Protein AF-D4L163-F1 (afdb_monomer_lite)

pLDDT: mean 74.58, std 14.69, range [36.81, 88.44]

Structure (mmCIF, N/CA/C/O backbone):
data_AF-D4L163-F1
#
_entry.id   AF-D4L163-F1
#
loop_
_atom_site.group_PDB
_atom_site.id
_atom_site.type_symbol
_atom_site.label_atom_id
_atom_site.label_alt_id
_atom_site.label_comp_id
_atom_site.label_asym_id
_atom_site.label_entity_id
_atom_site.label_seq_id
_atom_site.pdbx_PDB_ins_code
_atom_site.Cartn_x
_atom_site.Cartn_y
_atom_site.Cartn_z
_atom_site.occupancy
_atom_site.B_iso_or_equiv
_atom_site.auth_seq_id
_atom_site.auth_comp_id
_atom_site.auth_asym_id
_atom_site.auth_atom_id
_atom_site.pdbx_PDB_model_num
ATOM 1 N N . MET A 1 1 ? 13.164 -7.441 33.129 1.00 38.38 1 MET A N 1
ATOM 2 C CA . MET A 1 1 ? 13.604 -7.093 31.763 1.00 38.38 1 MET A CA 1
ATOM 3 C C . MET A 1 1 ? 12.407 -6.490 31.039 1.00 38.38 1 MET A C 1
ATOM 5 O O . MET A 1 1 ? 11.683 -7.203 30.362 1.00 38.38 1 MET A O 1
ATOM 9 N N . SER A 1 2 ? 12.108 -5.217 31.308 1.00 36.81 2 SER A N 1
ATOM 10 C CA . SER A 1 2 ? 10.910 -4.552 30.781 1.00 36.81 2 SER A CA 1
ATOM 11 C C . SER A 1 2 ? 11.230 -3.980 29.405 1.00 36.81 2 SER A C 1
ATOM 13 O O . SER A 1 2 ? 12.078 -3.099 29.283 1.00 36.81 2 SER A O 1
ATOM 15 N N . LEU A 1 3 ? 10.593 -4.530 28.374 1.00 48.06 3 LEU A N 1
ATOM 16 C CA . LEU A 1 3 ? 10.730 -4.097 26.990 1.00 48.06 3 LEU A CA 1
ATOM 17 C C . LEU A 1 3 ? 10.156 -2.671 26.849 1.00 48.06 3 LEU A C 1
ATOM 19 O O . LEU A 1 3 ? 8.947 -2.473 26.852 1.00 48.06 3 LEU A O 1
ATOM 23 N N . THR A 1 4 ? 11.057 -1.687 26.795 1.00 44.22 4 THR A N 1
ATOM 24 C CA . THR A 1 4 ? 10.924 -0.419 26.053 1.00 44.22 4 THR A CA 1
ATOM 25 C C . THR A 1 4 ? 9.634 0.392 26.276 1.00 44.22 4 THR A C 1
ATOM 27 O O . THR A 1 4 ? 8.705 0.373 25.472 1.00 44.22 4 THR A O 1
ATOM 30 N N . GLY A 1 5 ? 9.621 1.206 27.336 1.00 47.06 5 GLY A N 1
ATOM 31 C CA . GLY A 1 5 ? 8.566 2.174 27.678 1.00 47.06 5 GLY A CA 1
ATOM 32 C C . GLY A 1 5 ? 8.542 3.463 26.842 1.00 47.06 5 GLY A C 1
AT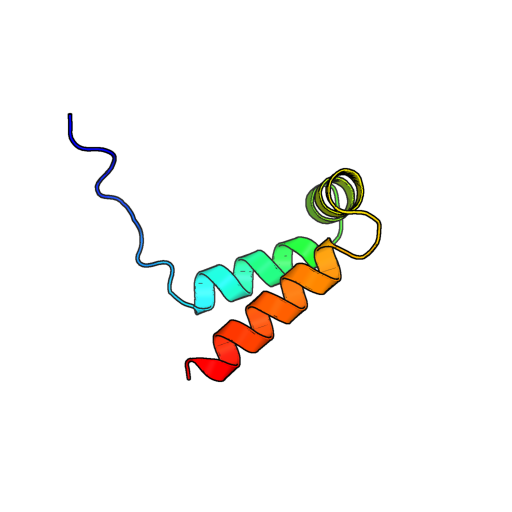OM 33 O O . GLY A 1 5 ? 8.273 4.528 27.383 1.00 47.06 5 GLY A O 1
ATOM 34 N N . HIS A 1 6 ? 8.804 3.378 25.536 1.00 54.34 6 HIS A N 1
ATOM 35 C CA . HIS A 1 6 ? 8.577 4.477 24.589 1.00 54.34 6 HIS A CA 1
ATOM 36 C C . HIS A 1 6 ? 7.728 3.994 23.414 1.00 54.34 6 HIS A C 1
ATOM 38 O O . HIS A 1 6 ? 8.034 4.249 22.252 1.00 54.34 6 HIS A O 1
ATOM 44 N N . PHE A 1 7 ? 6.624 3.308 23.710 1.00 51.28 7 PHE A N 1
ATOM 45 C CA . PHE A 1 7 ? 5.495 3.359 22.794 1.00 51.28 7 PHE A CA 1
ATOM 46 C C . PHE A 1 7 ? 5.004 4.804 22.840 1.00 51.28 7 PHE A C 1
ATOM 48 O O . PHE A 1 7 ? 4.195 5.164 23.694 1.00 51.28 7 PHE A O 1
ATOM 55 N N . TYR A 1 8 ? 5.530 5.661 21.958 1.00 47.47 8 TYR A N 1
ATOM 56 C CA . TYR A 1 8 ? 4.756 6.824 21.544 1.00 47.47 8 TYR A CA 1
ATOM 57 C C . TYR A 1 8 ? 3.375 6.266 21.244 1.00 47.47 8 TYR A C 1
ATOM 59 O O . TYR A 1 8 ? 3.273 5.308 20.473 1.00 47.47 8 TYR A O 1
ATOM 67 N N . THR A 1 9 ? 2.339 6.778 21.911 1.00 51.97 9 THR A N 1
ATOM 68 C CA . THR A 1 9 ? 0.974 6.495 21.491 1.00 51.97 9 THR A CA 1
ATOM 69 C C . THR A 1 9 ? 0.971 6.820 20.014 1.00 51.97 9 THR A C 1
ATOM 71 O O . THR A 1 9 ? 1.147 7.985 19.643 1.00 51.97 9 THR A O 1
ATOM 74 N N . CYS A 1 10 ? 0.942 5.773 19.183 1.00 54.59 10 CYS A N 1
ATOM 75 C CA . CYS A 1 10 ? 0.962 5.901 17.741 1.00 54.59 10 CYS A CA 1
ATOM 76 C C . CYS A 1 10 ? -0.382 6.528 17.426 1.00 54.59 10 CYS A C 1
ATOM 78 O O . CYS A 1 10 ? -1.387 5.848 17.250 1.00 54.59 10 CYS A O 1
ATOM 80 N N . SER A 1 11 ? -0.416 7.851 17.565 1.00 66.44 11 SER A N 1
ATOM 81 C CA . S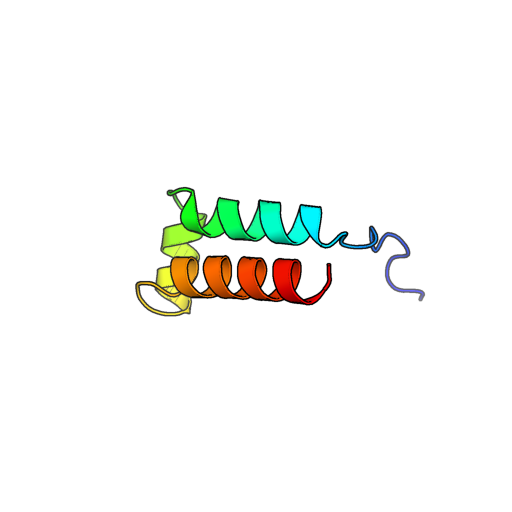ER A 1 11 ? -1.600 8.646 17.364 1.00 66.44 11 SER A CA 1
ATOM 82 C C . SER A 1 11 ? -1.973 8.379 15.931 1.00 66.44 11 SER A C 1
ATOM 84 O O . SER A 1 11 ? -1.091 8.305 15.072 1.00 66.44 11 SER A O 1
ATOM 86 N N . ASP A 1 12 ? -3.257 8.244 15.658 1.00 68.94 12 ASP A N 1
ATOM 87 C CA . ASP A 1 12 ? -3.731 7.779 14.362 1.00 68.94 12 ASP A CA 1
ATOM 88 C C . ASP A 1 12 ? -3.180 8.696 13.224 1.00 68.94 12 ASP A C 1
ATOM 90 O O . ASP A 1 12 ? -2.962 8.263 12.096 1.00 68.94 12 ASP A O 1
ATOM 94 N N . LYS A 1 13 ? -2.800 9.943 13.564 1.00 69.44 13 LYS A N 1
ATOM 95 C CA . LYS A 1 13 ? -2.044 10.901 12.733 1.00 69.44 13 LYS A CA 1
ATOM 96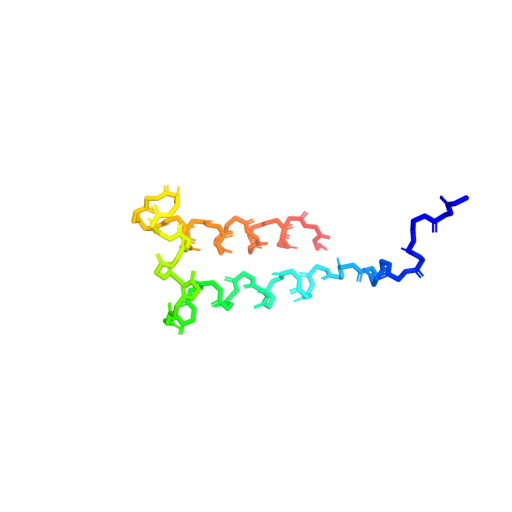 C C . LYS A 1 13 ? -0.636 10.446 12.306 1.00 69.44 13 LYS A C 1
ATOM 98 O O . LYS A 1 13 ? -0.267 10.671 11.158 1.00 69.44 13 LYS A O 1
ATOM 103 N N . ILE A 1 14 ? 0.159 9.858 13.206 1.00 77.44 14 ILE A N 1
ATOM 104 C CA . ILE A 1 14 ? 1.505 9.332 12.909 1.00 77.44 14 ILE A CA 1
ATOM 105 C C . ILE A 1 14 ? 1.385 8.136 11.963 1.00 77.44 14 ILE A C 1
ATOM 107 O O . ILE A 1 14 ? 2.124 8.057 10.985 1.00 77.44 14 ILE A O 1
ATOM 111 N N . LEU A 1 15 ? 0.406 7.258 12.207 1.00 77.38 15 LEU A N 1
ATOM 112 C CA . LEU A 1 15 ? 0.123 6.122 11.332 1.00 77.38 15 LEU A CA 1
ATOM 113 C C . LEU A 1 15 ? -0.291 6.595 9.928 1.00 77.38 15 LEU A C 1
ATOM 115 O O . LEU A 1 15 ? 0.274 6.136 8.942 1.00 77.38 15 LEU A O 1
ATOM 119 N N . CYS A 1 16 ? -1.199 7.572 9.833 1.00 78.62 16 CYS A N 1
ATOM 120 C CA . CYS A 1 16 ? -1.609 8.191 8.567 1.00 78.62 16 CYS A CA 1
ATOM 121 C C . CYS A 1 16 ? -0.427 8.840 7.815 1.00 78.62 16 CYS A C 1
ATOM 123 O O . CYS A 1 16 ? -0.294 8.683 6.600 1.00 78.62 16 CYS A O 1
ATOM 125 N N . GLY A 1 17 ? 0.477 9.514 8.535 1.00 80.06 17 GLY A N 1
ATOM 126 C CA . GLY A 1 17 ? 1.708 10.069 7.966 1.00 80.06 17 GLY A CA 1
ATOM 127 C C . GLY A 1 17 ? 2.645 8.998 7.397 1.00 80.06 17 GLY A C 1
ATOM 128 O O . GLY A 1 17 ? 3.136 9.148 6.280 1.00 80.06 17 GLY A O 1
ATOM 129 N N . LEU A 1 18 ? 2.834 7.891 8.123 1.00 80.81 18 LEU A N 1
ATOM 130 C CA . LEU A 1 18 ? 3.625 6.741 7.669 1.00 80.81 18 LEU A CA 1
ATOM 131 C C . LEU A 1 18 ? 2.999 6.064 6.442 1.00 80.81 18 LEU A C 1
ATOM 133 O O . LEU A 1 18 ? 3.698 5.793 5.471 1.00 80.81 18 LEU A O 1
ATOM 137 N N . GLY A 1 19 ? 1.678 5.871 6.439 1.00 81.50 19 GLY A N 1
ATOM 138 C CA . GLY A 1 19 ? 0.953 5.312 5.296 1.00 81.50 19 GLY A CA 1
ATOM 139 C C . GLY A 1 19 ? 1.099 6.156 4.028 1.00 81.50 19 GLY A C 1
ATOM 140 O O . GLY A 1 19 ? 1.249 5.611 2.936 1.00 81.50 19 GLY A O 1
ATOM 141 N N . ARG A 1 20 ? 1.125 7.490 4.145 1.00 79.88 20 ARG A N 1
ATOM 142 C CA . ARG A 1 20 ? 1.434 8.384 3.013 1.00 79.88 20 ARG A CA 1
ATOM 143 C C . ARG A 1 20 ? 2.881 8.281 2.546 1.00 79.88 20 ARG A C 1
ATOM 145 O O . ARG A 1 20 ? 3.138 8.441 1.360 1.00 79.88 20 ARG A O 1
ATOM 152 N N . MET A 1 21 ? 3.813 8.005 3.451 1.00 82.06 21 MET A N 1
ATOM 153 C CA . MET A 1 21 ? 5.221 7.824 3.105 1.00 82.06 21 MET A CA 1
ATOM 154 C C . MET A 1 21 ? 5.448 6.539 2.294 1.00 82.06 21 MET A C 1
ATOM 156 O O . MET A 1 21 ? 6.290 6.533 1.404 1.00 82.06 21 MET A O 1
ATOM 160 N N . TYR A 1 22 ? 4.647 5.491 2.519 1.00 81.44 22 TYR A N 1
ATOM 16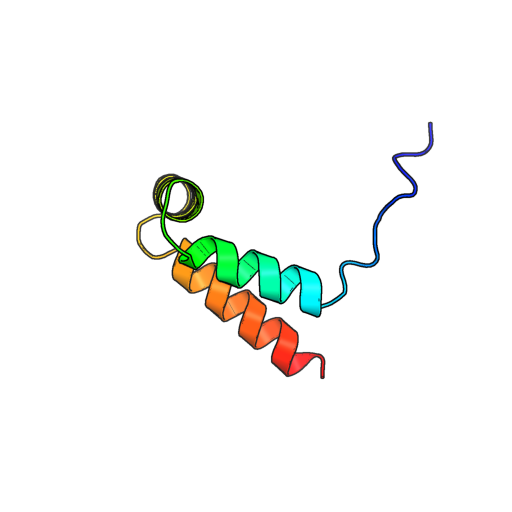1 C CA . TYR A 1 22 ? 4.703 4.252 1.730 1.00 81.44 22 TYR A CA 1
ATOM 162 C C . TYR A 1 22 ? 4.334 4.444 0.259 1.00 81.44 22 TYR A C 1
ATOM 164 O O . TYR A 1 22 ? 4.852 3.726 -0.585 1.00 81.44 22 TYR A O 1
ATOM 172 N N . VAL A 1 23 ? 3.497 5.432 -0.062 1.00 81.06 23 VAL A N 1
ATOM 173 C CA . VAL A 1 23 ? 3.122 5.799 -1.444 1.00 81.06 23 VAL A CA 1
ATOM 174 C C . VAL A 1 23 ? 3.835 7.053 -1.943 1.00 81.06 23 VAL A C 1
ATOM 176 O O . VAL A 1 23 ? 3.550 7.535 -3.035 1.00 81.06 23 VAL A O 1
ATOM 179 N N . GLY A 1 24 ? 4.747 7.610 -1.143 1.00 77.12 24 GLY A N 1
ATOM 180 C CA . GLY A 1 24 ? 5.462 8.846 -1.459 1.00 77.12 24 GLY A CA 1
ATOM 181 C C . GLY A 1 24 ? 6.478 8.708 -2.596 1.00 77.12 24 GLY A C 1
ATOM 182 O O . GLY A 1 24 ? 7.004 9.723 -3.048 1.00 77.12 24 GLY A O 1
ATOM 183 N N . GLY A 1 25 ? 6.725 7.483 -3.069 1.00 71.94 25 GLY A N 1
ATOM 184 C CA . GLY A 1 25 ? 7.726 7.167 -4.079 1.00 71.94 25 GLY A CA 1
ATOM 185 C C . GLY A 1 25 ? 9.124 7.000 -3.482 1.00 71.94 25 GLY A C 1
ATOM 186 O O . GLY A 1 25 ? 9.489 7.650 -2.501 1.00 71.94 25 GLY A O 1
ATOM 187 N N . GLY A 1 26 ? 9.907 6.112 -4.092 1.00 81.56 26 GLY A N 1
ATOM 188 C CA . GLY A 1 26 ? 11.262 5.751 -3.674 1.00 81.56 26 GLY A CA 1
ATOM 189 C C . GLY A 1 26 ? 11.342 4.352 -3.064 1.00 81.56 26 GLY A C 1
ATOM 190 O O . GLY A 1 26 ? 10.405 3.559 -3.167 1.00 81.56 26 GLY A O 1
ATOM 191 N N . GLU A 1 27 ? 12.451 4.081 -2.371 1.00 81.56 27 GLU A N 1
ATOM 192 C CA . GLU A 1 27 ? 12.796 2.737 -1.886 1.00 81.56 27 GLU A CA 1
ATOM 193 C C . GLU A 1 27 ? 11.733 2.110 -0.979 1.00 81.56 27 GLU A C 1
ATOM 195 O O . GLU A 1 27 ? 11.578 0.897 -0.985 1.00 81.56 27 GLU A O 1
ATOM 200 N N . LEU A 1 28 ? 10.963 2.893 -0.211 1.00 80.50 28 LEU A N 1
ATOM 201 C CA . LEU A 1 28 ? 9.901 2.319 0.622 1.00 80.50 28 LEU A CA 1
ATOM 202 C C . LEU A 1 28 ? 8.760 1.742 -0.214 1.00 80.50 28 LEU A C 1
ATOM 204 O O . LEU A 1 28 ? 8.292 0.650 0.089 1.00 80.50 28 LEU A O 1
ATOM 208 N N . THR A 1 29 ? 8.309 2.458 -1.244 1.00 85.50 29 THR A N 1
ATOM 209 C CA . THR A 1 29 ? 7.247 1.974 -2.134 1.00 85.50 29 THR A CA 1
ATOM 210 C C . THR A 1 29 ? 7.717 0.721 -2.861 1.00 85.50 29 THR A C 1
ATOM 212 O O . THR A 1 29 ? 7.026 -0.291 -2.833 1.00 85.50 29 THR A O 1
ATOM 215 N N . GLU A 1 30 ? 8.929 0.762 -3.421 1.00 86.50 30 GLU A N 1
ATOM 216 C CA . GLU A 1 30 ? 9.523 -0.356 -4.158 1.00 86.50 30 GLU A CA 1
ATOM 217 C C . GLU A 1 30 ? 9.756 -1.571 -3.262 1.00 86.50 30 GLU A C 1
ATOM 219 O O . GLU A 1 30 ? 9.398 -2.679 -3.635 1.00 86.50 30 GLU A O 1
ATOM 224 N N . ASN A 1 31 ? 10.275 -1.380 -2.049 1.00 85.44 31 ASN A N 1
ATOM 225 C CA . ASN A 1 31 ? 10.538 -2.479 -1.126 1.00 85.44 31 ASN A CA 1
ATOM 226 C C . ASN A 1 31 ? 9.243 -3.090 -0.568 1.00 85.44 31 ASN A C 1
ATOM 228 O O . ASN A 1 31 ? 9.200 -4.287 -0.310 1.00 85.44 31 ASN A O 1
ATOM 232 N N . ILE A 1 32 ? 8.179 -2.298 -0.380 1.00 84.12 32 ILE A N 1
ATOM 233 C CA . ILE A 1 32 ? 6.861 -2.813 0.033 1.00 84.12 32 ILE A CA 1
ATOM 234 C C . ILE A 1 32 ? 6.187 -3.565 -1.119 1.00 84.12 32 ILE A C 1
ATOM 236 O O . ILE A 1 32 ? 5.577 -4.609 -0.893 1.00 84.12 32 ILE A O 1
ATOM 240 N N . ASP A 1 33 ? 6.306 -3.060 -2.343 1.00 86.94 33 ASP A N 1
ATOM 241 C CA . ASP A 1 33 ? 5.778 -3.726 -3.530 1.00 86.94 33 ASP A CA 1
ATOM 242 C C . ASP A 1 33 ? 6.596 -4.969 -3.919 1.00 86.94 33 ASP A C 1
ATOM 244 O O . ASP A 1 33 ? 6.031 -5.919 -4.452 1.00 86.94 33 ASP A O 1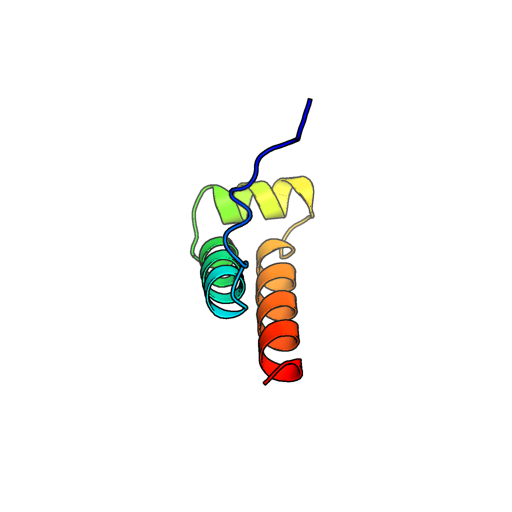
ATOM 248 N N . ASP A 1 34 ? 7.890 -5.024 -3.604 1.00 88.44 34 ASP A N 1
ATOM 249 C CA . ASP A 1 34 ? 8.734 -6.209 -3.804 1.00 88.44 34 ASP A CA 1
ATOM 250 C C . ASP A 1 34 ? 8.340 -7.347 -2.846 1.00 88.44 34 ASP A C 1
ATOM 252 O O . ASP A 1 34 ? 8.121 -8.481 -3.271 1.00 88.44 34 ASP A O 1
ATOM 256 N N . VAL A 1 35 ? 8.145 -7.038 -1.556 1.00 87.19 35 VAL A N 1
ATOM 257 C CA . VAL A 1 35 ? 7.754 -8.046 -0.551 1.00 87.19 35 VAL A CA 1
ATOM 258 C C . VAL A 1 35 ? 6.268 -8.406 -0.595 1.00 87.19 35 VAL A C 1
ATOM 260 O O . VAL A 1 35 ? 5.895 -9.534 -0.272 1.00 87.19 35 VAL A O 1
ATOM 263 N N . GLY A 1 36 ? 5.409 -7.446 -0.937 1.00 80.25 36 GLY A N 1
ATOM 264 C CA . GLY A 1 36 ? 3.953 -7.585 -0.912 1.00 80.25 36 GLY A CA 1
ATOM 265 C C . GLY A 1 36 ? 3.321 -7.866 -2.273 1.00 80.25 36 GLY A C 1
ATOM 266 O O . GLY A 1 36 ? 2.178 -8.315 -2.342 1.00 80.25 36 GLY A O 1
ATOM 267 N N . GLY A 1 37 ? 4.058 -7.630 -3.354 1.00 87.44 37 GLY A N 1
ATOM 268 C CA . GLY A 1 37 ? 3.533 -7.556 -4.710 1.00 87.44 37 GLY A CA 1
ATOM 269 C C . GLY A 1 37 ? 3.152 -6.124 -5.095 1.00 87.44 37 GLY A C 1
ATOM 270 O O . GLY A 1 37 ? 2.751 -5.319 -4.251 1.00 87.44 37 GLY A O 1
ATOM 271 N N . ALA A 1 38 ? 3.261 -5.819 -6.389 1.00 86.19 38 ALA A N 1
ATOM 272 C CA . ALA A 1 38 ? 2.998 -4.492 -6.941 1.00 86.19 38 ALA A CA 1
ATOM 273 C C . ALA A 1 38 ? 1.627 -3.933 -6.512 1.00 86.19 38 ALA A C 1
ATOM 275 O O . ALA A 1 38 ? 0.597 -4.590 -6.687 1.00 86.19 38 ALA A O 1
ATOM 276 N N . GLY A 1 39 ? 1.613 -2.708 -5.979 1.00 84.44 39 GLY A N 1
ATOM 277 C CA . GLY A 1 39 ? 0.409 -2.038 -5.478 1.00 84.44 39 GLY A CA 1
ATOM 278 C C . GLY A 1 39 ? 0.086 -2.317 -4.006 1.00 84.44 39 GLY A C 1
ATOM 279 O O . GLY A 1 39 ? -0.915 -1.807 -3.491 1.00 84.44 39 GLY A O 1
ATOM 280 N N . THR A 1 40 ? 0.919 -3.079 -3.295 1.00 88.38 40 THR A N 1
ATOM 281 C CA . THR A 1 40 ? 0.757 -3.319 -1.854 1.00 88.38 40 THR A CA 1
ATOM 282 C C . THR A 1 40 ? 1.007 -2.058 -1.044 1.00 88.38 40 THR A C 1
ATOM 284 O O . THR A 1 40 ? 0.287 -1.799 -0.077 1.00 88.38 40 THR A O 1
ATOM 287 N N . ALA A 1 41 ? 1.964 -1.229 -1.457 1.00 86.94 41 ALA A N 1
ATOM 288 C CA . ALA A 1 41 ? 2.229 0.049 -0.811 1.00 86.94 41 ALA A CA 1
ATOM 289 C C . ALA A 1 41 ? 0.998 0.973 -0.865 1.00 86.94 41 ALA A C 1
ATOM 291 O O . ALA A 1 41 ? 0.596 1.558 0.147 1.00 86.94 41 ALA A O 1
ATOM 292 N N . GLU A 1 42 ? 0.334 1.035 -2.024 1.00 86.94 42 GLU A N 1
ATOM 293 C CA . GLU A 1 42 ? -0.920 1.772 -2.205 1.00 86.94 42 GLU A CA 1
ATOM 294 C C . GLU A 1 42 ? -2.072 1.196 -1.388 1.00 86.94 42 GLU A C 1
ATOM 296 O O . GLU A 1 42 ? -2.835 1.942 -0.764 1.00 86.94 42 GLU A O 1
ATOM 301 N N . PHE A 1 43 ? -2.205 -0.129 -1.374 1.00 88.00 43 PHE A N 1
ATOM 302 C CA . PHE A 1 43 ? -3.237 -0.805 -0.600 1.00 88.00 43 PHE A CA 1
ATOM 303 C C . PHE A 1 43 ? -3.083 -0.532 0.901 1.00 88.00 43 PHE A C 1
ATOM 305 O O . PHE A 1 43 ? -4.051 -0.145 1.560 1.00 88.00 43 PHE A O 1
ATOM 312 N N . ALA A 1 44 ? -1.865 -0.655 1.432 1.00 86.69 44 ALA A N 1
ATOM 313 C CA . ALA A 1 44 ? -1.558 -0.378 2.831 1.00 86.69 44 ALA A CA 1
ATOM 314 C C . ALA A 1 44 ? -1.850 1.084 3.197 1.00 86.69 44 ALA A C 1
ATOM 316 O O . ALA A 1 44 ? -2.467 1.350 4.228 1.00 86.69 44 ALA A O 1
ATOM 317 N N . SER A 1 45 ? -1.481 2.029 2.329 1.00 87.00 45 SER A N 1
ATOM 318 C CA . SER A 1 45 ? -1.775 3.453 2.519 1.00 87.00 45 SER A CA 1
ATOM 319 C C . SER A 1 45 ? -3.278 3.726 2.626 1.00 87.00 45 SER A C 1
ATOM 321 O O . SER A 1 45 ? -3.727 4.375 3.573 1.00 87.00 45 SER A O 1
ATOM 323 N N . LYS A 1 46 ? -4.080 3.153 1.717 1.00 86.81 46 LYS A N 1
ATOM 324 C CA . LYS A 1 46 ? -5.549 3.266 1.744 1.00 86.81 46 LYS A CA 1
ATOM 325 C C . LYS A 1 46 ? -6.158 2.608 2.980 1.00 86.81 46 LYS A C 1
ATOM 327 O O . LYS A 1 46 ? -7.059 3.179 3.585 1.00 86.81 46 LYS A O 1
ATOM 332 N N . ALA A 1 47 ? -5.670 1.435 3.379 1.00 87.62 47 ALA A N 1
ATOM 333 C CA . ALA A 1 47 ? -6.153 0.744 4.572 1.00 87.62 47 ALA A CA 1
ATOM 334 C C . ALA A 1 47 ? -5.910 1.568 5.847 1.00 87.62 47 ALA A C 1
ATOM 336 O O . ALA A 1 47 ? -6.796 1.671 6.696 1.00 87.62 47 ALA A O 1
ATOM 337 N N . ILE A 1 48 ? -4.739 2.200 5.955 1.00 85.06 48 ILE A N 1
ATOM 338 C CA . ILE A 1 48 ? -4.395 3.101 7.059 1.00 85.06 48 ILE A CA 1
ATOM 339 C C . ILE A 1 48 ? -5.303 4.340 7.065 1.00 85.06 48 ILE A C 1
ATOM 341 O O . ILE A 1 48 ? -5.770 4.742 8.132 1.00 85.06 48 ILE A O 1
ATOM 345 N N . ASP A 1 49 ? -5.583 4.927 5.899 1.00 83.44 49 ASP A N 1
ATOM 346 C CA . ASP A 1 49 ? -6.489 6.075 5.774 1.00 83.44 49 ASP A CA 1
ATOM 347 C C . ASP A 1 49 ? -7.920 5.720 6.217 1.00 83.44 49 ASP A C 1
ATOM 349 O O . ASP A 1 49 ? -8.497 6.401 7.064 1.00 83.44 49 ASP A O 1
ATOM 353 N N . ILE A 1 50 ? -8.458 4.585 5.759 1.00 83.88 50 ILE A N 1
ATOM 354 C CA . ILE A 1 50 ? -9.788 4.091 6.156 1.00 83.88 50 ILE A CA 1
ATOM 355 C C . ILE A 1 50 ? -9.845 3.797 7.660 1.00 83.88 50 ILE A C 1
ATOM 357 O O . ILE A 1 50 ? -10.826 4.145 8.325 1.00 83.88 50 ILE A O 1
ATOM 361 N N . PHE A 1 51 ? -8.801 3.177 8.215 1.00 82.44 51 PHE A N 1
ATOM 362 C CA . PHE A 1 51 ? -8.701 2.908 9.649 1.00 82.44 51 PHE A CA 1
ATOM 363 C C . PHE A 1 51 ? -8.706 4.208 10.464 1.00 82.44 51 PHE A C 1
ATOM 365 O O . PHE A 1 51 ? -9.429 4.306 11.454 1.00 82.44 51 PHE A O 1
ATOM 372 N N . TYR A 1 52 ? -7.966 5.225 10.015 1.00 73.56 52 TYR A N 1
ATOM 373 C CA . TYR A 1 52 ? -7.954 6.554 10.626 1.00 73.56 52 TYR A CA 1
ATOM 374 C C . TYR A 1 52 ? -9.332 7.229 10.567 1.00 73.56 52 TYR A C 1
ATOM 376 O O . TYR A 1 52 ? -9.801 7.763 11.572 1.00 73.56 52 TYR A O 1
ATOM 384 N N . MET A 1 53 ? -10.003 7.183 9.412 1.00 71.25 53 MET A N 1
ATOM 385 C CA . MET A 1 53 ? -11.331 7.7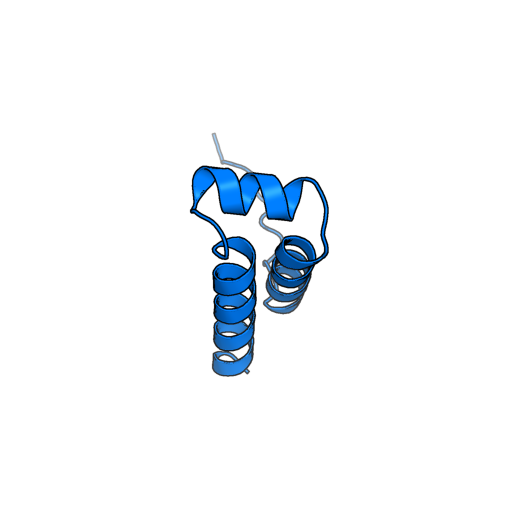79 9.232 1.00 71.25 53 MET A CA 1
ATOM 386 C C . MET A 1 53 ? -12.414 7.071 10.053 1.00 71.25 53 MET A C 1
ATOM 388 O O . MET A 1 53 ? -13.320 7.727 10.548 1.00 71.25 53 MET A O 1
ATOM 392 N N . SER A 1 54 ? -12.309 5.753 10.246 1.00 70.75 54 SER A N 1
ATOM 393 C CA . SER A 1 54 ? -13.286 4.962 11.015 1.00 70.75 54 SER A CA 1
ATOM 394 C C . SER A 1 54 ? -13.176 5.149 12.534 1.00 70.75 54 SER A C 1
ATOM 396 O O . SER A 1 54 ? -14.053 4.713 13.276 1.00 70.75 54 SER A O 1
ATOM 398 N N . ARG A 1 55 ? -12.079 5.746 13.015 1.00 62.81 55 ARG A N 1
ATOM 399 C CA . ARG A 1 55 ? -11.767 5.938 14.444 1.00 62.81 55 ARG A CA 1
ATOM 400 C C . ARG A 1 55 ? -11.987 7.381 14.914 1.00 62.81 55 ARG A C 1
ATOM 402 O O . ARG A 1 55 ? -11.694 7.686 16.070 1.00 62.81 55 ARG A O 1
ATOM 409 N N . LYS A 1 56 ? -12.471 8.250 14.025 1.00 50.62 56 LYS A N 1
ATOM 410 C CA . LYS A 1 56 ? -12.757 9.665 14.264 1.00 50.62 56 LYS A CA 1
ATOM 411 C C . LYS A 1 56 ? -14.245 9.885 14.519 1.00 50.62 56 LYS A C 1
ATOM 413 O O . LYS A 1 56 ? -14.544 10.760 15.358 1.00 50.62 56 LYS A O 1
#

Radius of gyration: 13.39 Å; chains: 1; bounding box: 27×19×39 Å

Organism: NCBI:txid718255

Secondary structure (DSSP, 8-state):
----S------HHHHHHHHHHHTSSSHHHHHHHHHH-TTHHHHHHHHHHHHHHHT-

Foldseek 3Di:
DDPDPPPPVCQLVVLLVVLVVCVVDDDSVVVCCVVPNHCSSVVSNVVSVVVSVVVD

InterPro domains:
  IPR012925 TipAS antibiotic-recognition domain [PF07739] (3-51)
  IPR036244 TipA-like multidrug resistance regulator, antibiotic-recognition domain [G3DSA:1.10.490.50] (1-55)
  IPR036244 TipA-like multidrug resistance regulator, antibiotic-recognition domain [SSF89082] (3-51)

Sequence (56 aa):
MSLTGHFYTCSDKILCGLGRMYVGGGELTENIDDVGGAGTAEFASKAIDIFYMSRK